Protein AF-A0A3N5TJG5-F1 (afdb_monomer_lite)

Structure (mmCIF, N/CA/C/O backbone):
dat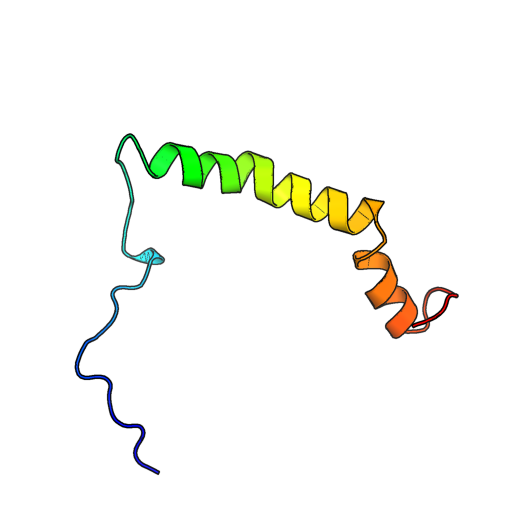a_AF-A0A3N5TJG5-F1
#
_entry.id   AF-A0A3N5TJG5-F1
#
loop_
_atom_site.group_PDB
_atom_site.id
_atom_site.type_symbol
_atom_site.label_atom_id
_atom_site.label_alt_id
_atom_site.label_comp_id
_atom_site.label_asym_id
_atom_site.label_entity_id
_atom_site.label_seq_id
_atom_site.pdbx_PDB_ins_code
_atom_site.Cartn_x
_atom_site.Cartn_y
_atom_site.Cartn_z
_atom_site.occupancy
_atom_site.B_iso_or_equiv
_atom_site.auth_seq_id
_atom_site.auth_comp_id
_atom_site.auth_asym_id
_atom_site.auth_atom_id
_atom_site.pdbx_PDB_model_num
ATOM 1 N N . MET A 1 1 ? -0.716 -35.231 10.755 1.00 39.31 1 MET A N 1
ATOM 2 C CA . MET A 1 1 ? 0.093 -34.226 11.474 1.00 39.31 1 MET A CA 1
ATOM 3 C C . MET A 1 1 ? -0.875 -33.220 12.068 1.00 39.31 1 MET A C 1
ATOM 5 O O . MET A 1 1 ? -1.597 -32.588 11.307 1.00 39.31 1 MET A O 1
ATOM 9 N N . SER A 1 2 ? -0.989 -33.158 13.393 1.00 47.53 2 SER A N 1
ATOM 10 C CA . SER A 1 2 ? -1.860 -32.194 14.067 1.00 47.53 2 SER A CA 1
ATOM 11 C C . SER A 1 2 ? -1.255 -30.801 13.913 1.00 47.53 2 SER A C 1
ATOM 13 O O . SER A 1 2 ? -0.198 -30.525 14.480 1.00 47.53 2 SER A O 1
ATOM 15 N N . HIS A 1 3 ? -1.900 -29.934 13.134 1.00 61.44 3 HIS A N 1
ATOM 16 C CA . HIS A 1 3 ? -1.687 -28.503 13.306 1.00 61.44 3 HIS A CA 1
ATOM 17 C C . HIS A 1 3 ? -2.105 -28.195 14.744 1.00 61.44 3 HIS A C 1
ATOM 19 O O . HIS A 1 3 ? -3.210 -28.561 15.139 1.00 61.44 3 HIS A O 1
ATOM 25 N N . ALA A 1 4 ? -1.212 -27.619 15.549 1.00 66.69 4 ALA A N 1
ATOM 26 C CA . ALA A 1 4 ? -1.616 -27.075 16.835 1.00 66.69 4 ALA A CA 1
ATOM 27 C C . ALA A 1 4 ? -2.694 -26.026 16.543 1.00 66.69 4 ALA A C 1
ATOM 29 O O . ALA A 1 4 ? -2.405 -25.019 15.894 1.00 66.69 4 ALA A O 1
ATOM 30 N N . GLU A 1 5 ? -3.940 -26.305 16.926 1.00 81.75 5 GLU A N 1
ATOM 31 C CA . GLU A 1 5 ? -5.006 -25.326 16.781 1.00 81.75 5 GLU A CA 1
ATOM 32 C C . GLU A 1 5 ? -4.627 -24.116 17.623 1.00 81.75 5 GLU A C 1
ATOM 34 O O . GLU A 1 5 ? -4.367 -24.220 18.825 1.00 81.75 5 GLU A O 1
ATOM 39 N N . TYR A 1 6 ? -4.523 -22.965 16.964 1.00 87.19 6 TYR A N 1
ATOM 40 C CA . TYR A 1 6 ? -4.286 -21.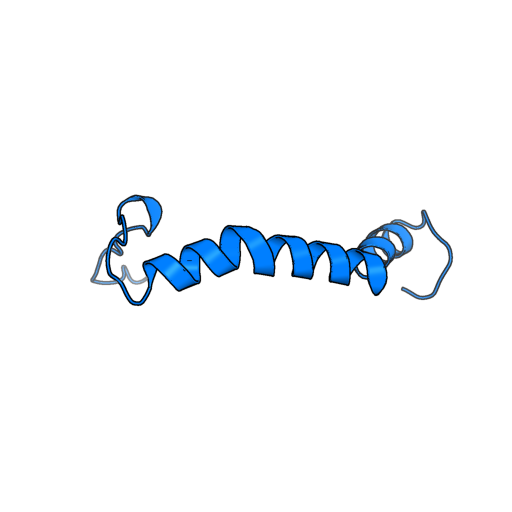724 17.670 1.00 87.19 6 TYR A CA 1
ATOM 41 C C . TYR A 1 6 ? -5.468 -21.513 18.630 1.00 87.19 6 TYR A C 1
ATOM 43 O O . TYR A 1 6 ? -6.618 -21.607 18.195 1.00 87.19 6 TYR A O 1
ATOM 51 N N . PRO A 1 7 ? -5.230 -21.241 19.925 1.00 92.88 7 PRO A N 1
ATOM 52 C CA . PRO A 1 7 ? -6.296 -21.220 20.930 1.00 92.88 7 PRO A CA 1
ATOM 53 C C . PRO A 1 7 ? -7.271 -20.041 20.767 1.00 92.88 7 PRO A C 1
ATOM 55 O O . PRO A 1 7 ? -8.251 -19.941 21.501 1.00 92.88 7 PRO A O 1
ATOM 58 N N . PHE A 1 8 ? -7.014 -19.146 19.810 1.00 91.25 8 PHE A N 1
ATOM 59 C CA . PHE A 1 8 ? -7.829 -17.976 19.510 1.00 91.25 8 PHE A CA 1
ATOM 60 C C . PHE A 1 8 ? -8.249 -17.972 18.042 1.00 91.25 8 PHE A C 1
ATOM 62 O O . PHE A 1 8 ? -7.475 -18.339 17.160 1.00 91.25 8 PHE A O 1
ATOM 69 N N . GLN A 1 9 ? -9.462 -17.497 17.773 1.00 92.88 9 GLN A N 1
ATOM 70 C CA . GLN A 1 9 ? -9.946 -17.300 16.410 1.00 92.88 9 GLN A CA 1
ATOM 71 C C . GLN A 1 9 ? -9.772 -15.828 16.018 1.00 92.88 9 GLN A C 1
ATOM 73 O O . GLN A 1 9 ? -10.266 -14.954 16.737 1.00 92.88 9 GLN A O 1
ATOM 78 N N . PRO A 1 10 ? -9.067 -15.515 14.916 1.00 94.94 10 PRO A N 1
ATOM 79 C CA . PRO A 1 10 ? -8.948 -14.141 14.457 1.00 94.94 10 PRO A CA 1
ATOM 80 C C . PRO A 1 10 ? -10.296 -13.646 13.930 1.00 94.94 10 PRO A C 1
ATOM 82 O O . PRO A 1 10 ? -11.022 -14.377 13.258 1.00 94.94 10 PRO A O 1
ATOM 85 N N . VAL A 1 11 ? -10.596 -12.371 14.169 1.00 96.38 11 VAL A N 1
ATOM 86 C CA . VAL A 1 11 ? -11.681 -11.686 13.460 1.00 96.38 11 VAL A CA 1
ATOM 87 C C . VAL A 1 11 ? -11.120 -11.196 12.120 1.00 96.38 11 VAL A C 1
ATOM 89 O O . VAL A 1 11 ? -10.172 -10.405 12.126 1.00 96.38 11 VAL A O 1
ATOM 92 N N . PRO A 1 12 ? -11.645 -11.645 10.964 1.00 96.50 12 PRO A N 1
ATOM 93 C CA . PRO A 1 12 ? -11.176 -11.177 9.664 1.00 96.50 12 PRO A CA 1
ATOM 94 C C . PRO A 1 12 ? -11.360 -9.666 9.522 1.00 96.50 12 PRO A C 1
ATOM 96 O O . PRO A 1 12 ? -12.399 -9.126 9.899 1.00 96.50 12 PRO A O 1
ATOM 99 N N . PHE A 1 13 ? -10.400 -8.980 8.895 1.00 96.44 13 PHE A N 1
ATOM 100 C CA . PHE A 1 13 ? -10.495 -7.527 8.695 1.00 96.44 13 PHE A CA 1
ATOM 101 C C . PHE A 1 13 ? -11.739 -7.118 7.885 1.00 96.44 13 PHE A C 1
ATOM 103 O O . PHE A 1 13 ? -12.254 -6.022 8.058 1.00 96.44 13 PHE A O 1
ATOM 110 N N . THR A 1 14 ? -12.272 -8.012 7.045 1.00 97.44 14 THR A N 1
ATOM 111 C CA . THR A 1 14 ? -13.509 -7.801 6.276 1.00 97.44 14 THR A CA 1
ATOM 112 C C . THR A 1 14 ? -14.769 -7.723 7.143 1.00 97.44 14 THR A C 1
ATOM 114 O O . THR A 1 14 ? -15.788 -7.215 6.680 1.00 97.44 14 THR A O 1
ATOM 117 N N . GLN A 1 15 ? -14.711 -8.190 8.396 1.00 98.44 15 GLN A N 1
ATOM 118 C CA . GLN A 1 15 ? -15.794 -8.075 9.379 1.00 98.44 15 GLN A CA 1
ATOM 119 C C . GLN A 1 15 ? -15.672 -6.821 10.261 1.00 98.44 15 GLN A C 1
ATOM 121 O O . GLN A 1 15 ? -16.544 -6.571 11.091 1.00 98.44 15 GLN A O 1
ATOM 126 N N . VAL A 1 16 ? -14.621 -6.014 10.086 1.00 97.88 16 VAL A N 1
ATOM 127 C CA . VAL A 1 16 ? -14.347 -4.830 10.909 1.00 97.88 16 VAL A CA 1
ATOM 128 C C . VAL A 1 16 ? -14.392 -3.574 10.044 1.00 97.88 16 VAL A C 1
ATOM 130 O O . VAL A 1 16 ? -13.684 -3.456 9.048 1.00 97.88 16 VAL A O 1
ATOM 133 N N . LYS A 1 17 ? -15.210 -2.595 10.443 1.00 98.06 17 LYS A N 1
ATOM 134 C CA . LYS A 1 17 ? -15.237 -1.260 9.830 1.00 98.06 17 LYS A CA 1
ATOM 135 C C . LYS A 1 17 ? -14.581 -0.254 10.767 1.00 98.06 17 LYS A C 1
ATOM 137 O O . LYS A 1 17 ? -15.144 0.076 11.807 1.00 98.06 17 LYS A O 1
ATOM 142 N N . VAL A 1 18 ? -13.408 0.240 10.383 1.00 98.06 18 VAL A N 1
ATOM 143 C CA . VAL A 1 18 ? -12.688 1.288 11.117 1.00 98.06 18 VAL A CA 1
ATOM 144 C C . VAL A 1 18 ? -13.294 2.649 10.767 1.00 98.06 18 VAL A C 1
ATOM 146 O O . VAL A 1 18 ? -13.404 2.978 9.590 1.00 98.06 18 VAL A O 1
ATOM 149 N N . GLN A 1 19 ? -13.719 3.414 11.776 1.00 98.19 19 GLN A N 1
ATOM 150 C CA . GLN A 1 19 ? -14.431 4.695 11.610 1.00 98.19 19 GLN A CA 1
ATOM 151 C C . GLN A 1 19 ? -13.844 5.831 12.468 1.00 98.19 19 GLN A C 1
ATOM 153 O O . GLN A 1 19 ? -14.490 6.857 12.642 1.00 98.19 19 GLN A O 1
ATOM 158 N N . ASP A 1 20 ? -12.655 5.641 13.040 1.00 98.38 20 ASP A N 1
ATOM 159 C CA . ASP A 1 20 ? -12.008 6.654 13.879 1.00 98.38 20 ASP A CA 1
ATOM 160 C C . ASP A 1 20 ? -11.282 7.736 13.055 1.00 98.38 20 ASP A C 1
ATOM 162 O O . ASP A 1 20 ? -11.070 7.596 11.851 1.00 98.38 20 ASP A O 1
ATOM 166 N N . ASP A 1 21 ? -10.841 8.799 13.725 1.00 98.62 21 ASP A N 1
ATOM 167 C CA . ASP A 1 21 ? -10.147 9.922 13.084 1.00 98.62 21 ASP A CA 1
ATOM 168 C C . ASP A 1 21 ? -8.653 9.665 12.819 1.00 98.62 21 ASP A C 1
ATOM 170 O O . ASP A 1 21 ? -7.971 10.482 12.197 1.00 98.62 21 ASP A O 1
ATOM 174 N N . PHE A 1 22 ? -8.101 8.544 13.289 1.00 98.44 22 PHE A N 1
ATOM 175 C CA . PHE A 1 22 ? -6.668 8.269 13.206 1.00 98.44 22 PHE A CA 1
ATOM 176 C C . PHE A 1 22 ? -6.332 7.306 12.061 1.00 98.44 22 PHE A C 1
ATOM 178 O O . PHE A 1 22 ? -5.500 7.603 11.196 1.00 98.44 22 PHE A O 1
ATOM 185 N N . TRP A 1 23 ? -6.980 6.150 12.028 1.00 98.62 23 TRP A N 1
ATOM 186 C CA . TRP A 1 23 ? -6.766 5.074 11.074 1.00 98.62 23 TRP A CA 1
ATOM 187 C C . TRP A 1 23 ? -7.580 5.232 9.799 1.00 98.62 23 TRP A C 1
ATOM 189 O O . TRP A 1 23 ? -7.034 4.966 8.726 1.00 98.62 23 TRP A O 1
ATOM 199 N N . LEU A 1 24 ? -8.834 5.696 9.868 1.00 98.62 24 LEU A N 1
ATOM 200 C CA . LEU A 1 24 ? -9.652 5.843 8.659 1.00 98.62 24 LEU A CA 1
ATOM 201 C C . LEU A 1 24 ? -8.973 6.736 7.599 1.00 98.62 24 LEU A C 1
ATOM 203 O O . LEU A 1 24 ? -8.877 6.301 6.446 1.00 98.62 24 LEU A O 1
ATOM 207 N N . PRO A 1 25 ? -8.396 7.911 7.937 1.00 98.69 25 PRO A N 1
ATOM 208 C CA . PRO A 1 25 ? -7.703 8.730 6.942 1.00 98.69 25 PRO A CA 1
ATOM 209 C C . PRO A 1 25 ? -6.485 8.036 6.313 1.00 98.69 25 PRO A C 1
ATOM 211 O O . PRO A 1 25 ? -6.197 8.240 5.132 1.00 98.69 25 PRO A O 1
ATOM 214 N N . ARG A 1 26 ? -5.772 7.183 7.064 1.00 98.75 26 ARG A N 1
ATOM 215 C CA . ARG A 1 26 ? -4.612 6.421 6.558 1.00 98.75 26 ARG A CA 1
ATOM 216 C C . ARG A 1 26 ? -5.040 5.326 5.594 1.00 98.75 26 ARG A C 1
ATOM 218 O O . ARG A 1 26 ? -4.419 5.167 4.547 1.00 98.75 26 ARG A O 1
ATOM 225 N N . ILE A 1 27 ? -6.119 4.615 5.917 1.00 98.62 27 ILE A N 1
ATOM 226 C CA . ILE A 1 27 ? -6.695 3.586 5.046 1.00 98.62 27 ILE A CA 1
ATOM 227 C C . ILE A 1 27 ? -7.159 4.219 3.728 1.00 98.62 27 ILE A C 1
ATOM 229 O O . ILE A 1 27 ? -6.827 3.715 2.654 1.00 98.62 27 ILE A O 1
ATOM 233 N N . GLU A 1 28 ? -7.851 5.361 3.787 1.00 98.69 28 GLU A N 1
ATOM 234 C CA . GLU A 1 28 ? -8.287 6.068 2.577 1.00 98.69 28 GLU A CA 1
ATOM 235 C C . GLU A 1 28 ? -7.115 6.648 1.773 1.00 98.69 28 GLU A C 1
ATOM 237 O O . GLU A 1 28 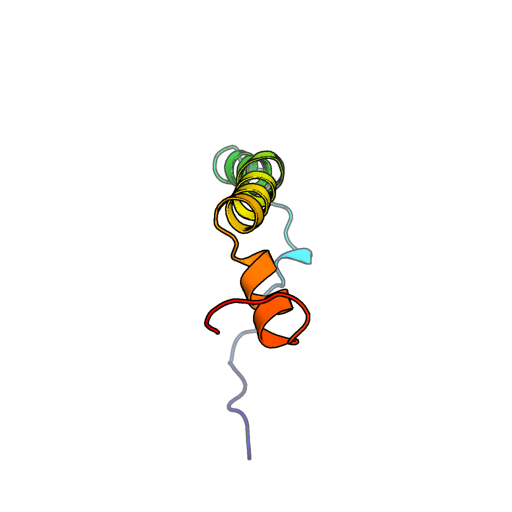? -7.146 6.593 0.543 1.00 98.69 28 GLU A O 1
ATOM 242 N N . THR A 1 29 ? -6.058 7.134 2.432 1.00 98.81 29 THR A N 1
ATOM 243 C CA . THR A 1 29 ? -4.823 7.568 1.753 1.00 98.81 29 THR A CA 1
ATOM 244 C C . THR A 1 29 ? -4.161 6.401 1.027 1.00 98.81 29 THR A C 1
ATOM 246 O O . THR A 1 29 ? -3.847 6.512 -0.157 1.00 98.81 29 THR A O 1
ATOM 249 N N . ASN A 1 30 ? -4.023 5.253 1.695 1.00 98.75 30 ASN A N 1
ATOM 250 C CA . ASN A 1 30 ? -3.468 4.052 1.084 1.00 98.75 30 ASN A CA 1
ATOM 251 C C . ASN A 1 30 ? -4.272 3.626 -0.157 1.00 98.75 30 ASN A C 1
ATOM 253 O O . ASN A 1 30 ? -3.697 3.366 -1.212 1.00 98.75 30 ASN A O 1
ATOM 257 N N . ARG A 1 31 ? -5.611 3.628 -0.059 1.00 98.62 31 ARG A N 1
ATOM 258 C CA . ARG A 1 31 ? -6.512 3.233 -1.153 1.00 98.62 31 ARG A CA 1
ATOM 259 C C . ARG A 1 31 ? -6.476 4.188 -2.346 1.00 98.62 31 ARG A C 1
ATOM 261 O O . ARG A 1 31 ? -6.523 3.731 -3.484 1.00 98.62 31 ARG A O 1
ATOM 268 N N . ARG A 1 32 ? -6.471 5.502 -2.101 1.00 98.75 32 ARG A N 1
ATOM 269 C CA . ARG A 1 32 ? -6.618 6.522 -3.157 1.00 98.75 32 ARG A CA 1
ATOM 270 C C . ARG A 1 32 ? -5.293 7.011 -3.729 1.00 98.75 32 ARG A C 1
ATOM 272 O O . ARG A 1 32 ? -5.293 7.507 -4.849 1.00 98.75 32 ARG A O 1
ATOM 279 N N . VAL A 1 33 ? -4.205 6.920 -2.966 1.00 98.69 33 VAL A N 1
ATOM 280 C CA . VAL A 1 33 ? -2.916 7.528 -3.322 1.00 98.69 33 VAL A CA 1
ATOM 281 C C . VAL A 1 33 ? -1.812 6.484 -3.380 1.00 98.69 33 VAL A C 1
ATOM 283 O O . VAL A 1 33 ? -1.229 6.298 -4.443 1.00 98.69 33 VAL A O 1
ATOM 286 N N . THR A 1 34 ? -1.537 5.785 -2.277 1.00 98.81 34 THR A N 1
ATOM 287 C CA . THR A 1 34 ? -0.357 4.907 -2.179 1.00 98.81 34 THR A CA 1
ATOM 288 C C . THR A 1 34 ? -0.430 3.731 -3.145 1.00 98.81 34 THR A C 1
ATOM 290 O O . THR A 1 34 ? 0.504 3.531 -3.909 1.00 98.81 34 THR A O 1
ATOM 293 N N . ILE A 1 35 ? -1.555 3.007 -3.189 1.00 98.81 35 ILE A N 1
ATOM 294 C CA . ILE A 1 35 ? -1.717 1.864 -4.098 1.00 98.81 35 ILE A CA 1
ATOM 295 C C . ILE A 1 35 ? -1.557 2.285 -5.575 1.00 98.81 35 ILE A C 1
ATOM 297 O O . ILE A 1 35 ? -0.741 1.674 -6.266 1.00 98.81 35 ILE A O 1
ATOM 301 N N . PRO A 1 36 ? -2.255 3.323 -6.087 1.00 98.69 36 PRO A N 1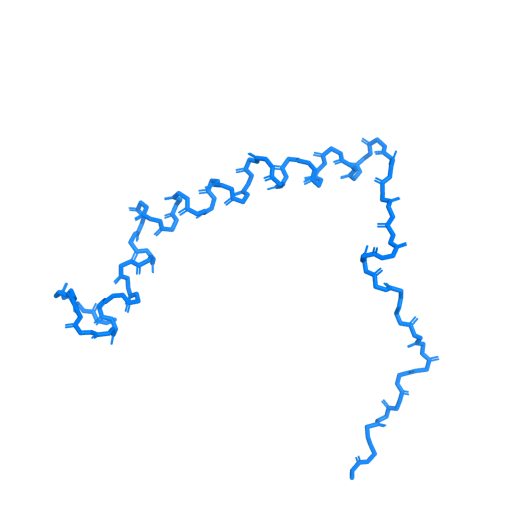
ATOM 302 C CA . PRO A 1 36 ? -2.026 3.799 -7.453 1.00 98.69 36 PRO A CA 1
ATOM 303 C C . PRO A 1 36 ? -0.586 4.253 -7.719 1.00 98.69 36 PRO A C 1
ATOM 305 O O . PRO A 1 36 ? -0.018 3.905 -8.751 1.00 98.69 36 PRO A O 1
ATOM 308 N N . TYR A 1 37 ? 0.014 4.994 -6.784 1.00 98.69 37 TYR A N 1
ATOM 309 C CA . TYR A 1 37 ? 1.398 5.452 -6.896 1.00 98.69 37 TYR A CA 1
ATOM 310 C C . TYR A 1 37 ? 2.385 4.282 -6.981 1.00 98.69 37 TYR A C 1
ATOM 312 O O . TYR A 1 37 ? 3.294 4.305 -7.808 1.00 98.69 37 TYR A O 1
ATOM 320 N N . ASP A 1 38 ? 2.200 3.237 -6.175 1.00 98.75 38 ASP A N 1
ATOM 321 C CA . ASP A 1 38 ? 3.077 2.069 -6.183 1.00 98.75 38 ASP A CA 1
ATOM 322 C C . ASP A 1 38 ? 2.969 1.297 -7.502 1.00 98.75 38 ASP A C 1
ATOM 324 O O . ASP A 1 38 ? 3.996 0.862 -8.031 1.00 98.75 38 ASP A O 1
ATOM 328 N N . PHE A 1 39 ? 1.767 1.181 -8.081 1.00 98.56 39 PHE A N 1
ATOM 329 C CA . PHE A 1 39 ? 1.594 0.613 -9.423 1.00 98.56 39 PHE A CA 1
ATOM 330 C C . PHE A 1 39 ? 2.298 1.456 -10.487 1.00 98.56 39 PHE A C 1
ATOM 332 O O . PHE A 1 39 ? 3.096 0.912 -11.250 1.00 98.56 39 PHE A O 1
ATOM 339 N N . GLN A 1 40 ? 2.098 2.776 -10.472 1.00 98.62 40 GLN A N 1
ATOM 340 C CA . GLN A 1 40 ? 2.800 3.690 -11.372 1.00 98.62 40 GLN A CA 1
ATOM 341 C C . GLN A 1 40 ? 4.320 3.535 -11.238 1.00 98.62 40 GLN A C 1
ATOM 343 O O . GLN A 1 40 ? 5.027 3.426 -12.235 1.00 98.62 40 GLN A O 1
ATOM 348 N N . LYS A 1 41 ? 4.850 3.452 -10.013 1.00 98.62 41 LYS A N 1
ATOM 349 C CA . LYS A 1 41 ? 6.284 3.227 -9.796 1.00 98.62 41 LYS A CA 1
ATOM 350 C C . LYS A 1 41 ? 6.741 1.870 -10.304 1.00 98.62 41 LYS A C 1
ATOM 352 O O . LYS A 1 41 ? 7.848 1.774 -10.822 1.00 98.62 41 LYS A O 1
ATOM 357 N N . CYS A 1 42 ? 5.928 0.824 -10.174 1.00 98.50 42 CYS A N 1
ATOM 358 C CA . CYS A 1 42 ? 6.249 -0.477 -10.753 1.00 98.50 42 CYS A CA 1
ATOM 359 C C . CYS A 1 42 ? 6.373 -0.424 -12.278 1.00 98.50 42 CYS A C 1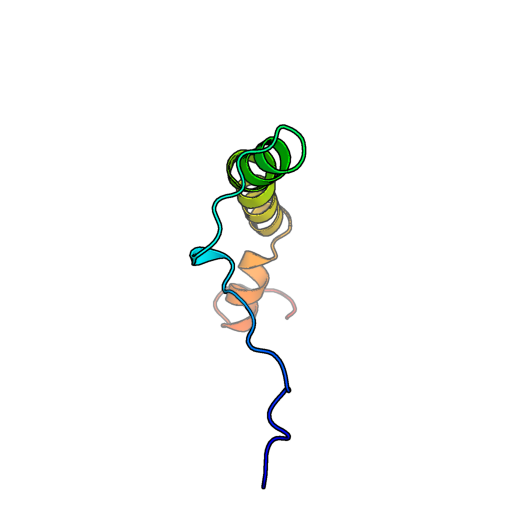
ATOM 361 O O . CYS A 1 42 ? 7.249 -1.097 -12.822 1.00 98.50 42 CYS A O 1
ATOM 363 N N . GLU A 1 43 ? 5.547 0.370 -12.950 1.00 97.69 43 GLU A N 1
ATOM 364 C CA . GLU A 1 43 ? 5.645 0.603 -14.392 1.00 97.69 43 GLU A CA 1
ATOM 365 C C . GLU A 1 43 ? 6.876 1.455 -14.732 1.00 97.69 43 GLU A C 1
ATOM 367 O O . GLU A 1 43 ? 7.731 1.017 -15.496 1.00 97.69 43 GLU A O 1
ATOM 372 N N . GLU A 1 44 ? 7.037 2.617 -14.090 1.00 98.19 44 GLU A N 1
ATOM 373 C CA . GLU A 1 44 ? 8.143 3.555 -14.340 1.00 98.19 44 GLU A CA 1
ATOM 374 C C . GLU A 1 44 ? 9.526 2.933 -14.133 1.00 98.19 44 GLU A C 1
ATOM 376 O O . GLU A 1 44 ? 10.463 3.227 -14.874 1.00 98.19 44 GLU A O 1
ATOM 381 N N . THR A 1 45 ? 9.680 2.079 -13.116 1.00 97.44 45 THR A N 1
ATOM 382 C CA . THR A 1 45 ? 10.961 1.424 -12.824 1.00 97.44 45 THR A CA 1
ATOM 383 C C . THR A 1 45 ? 11.092 0.049 -13.483 1.00 97.44 45 THR A C 1
ATOM 385 O O . THR A 1 45 ? 11.999 -0.702 -13.128 1.00 97.44 45 THR A O 1
ATOM 388 N N . GLY A 1 46 ? 10.176 -0.333 -14.378 1.00 96.44 46 GLY A N 1
ATOM 389 C CA . GLY A 1 46 ? 10.250 -1.581 -15.143 1.00 96.44 46 GLY A CA 1
ATOM 390 C C . GLY A 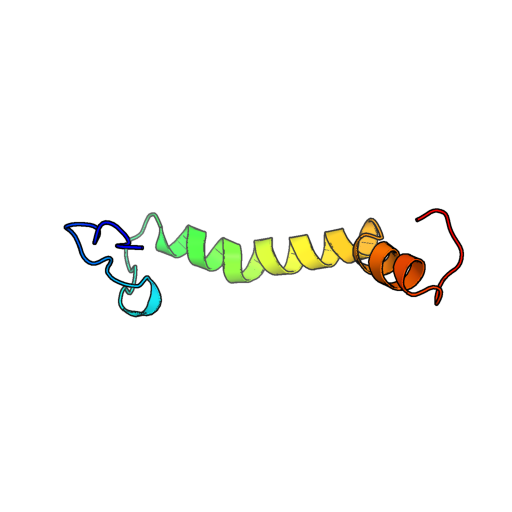1 46 ? 10.041 -2.868 -14.333 1.00 96.44 46 GLY A C 1
ATOM 391 O O . GLY A 1 46 ? 10.424 -3.946 -14.785 1.00 96.44 46 GLY A O 1
ATOM 392 N N . ARG A 1 47 ? 9.430 -2.806 -13.140 1.00 97.44 47 ARG A N 1
ATOM 393 C CA . ARG A 1 47 ? 9.103 -4.015 -12.353 1.00 97.44 47 ARG A CA 1
ATOM 394 C C . ARG A 1 47 ? 8.097 -4.893 -13.088 1.00 97.44 47 ARG A C 1
ATOM 396 O O . ARG A 1 47 ? 8.220 -6.111 -13.038 1.00 97.44 47 ARG A O 1
ATOM 403 N N . ILE A 1 48 ? 7.142 -4.281 -13.790 1.00 96.69 48 ILE A N 1
ATOM 404 C CA . ILE A 1 48 ? 6.192 -5.007 -14.643 1.00 96.69 48 ILE A CA 1
ATOM 405 C C . ILE A 1 48 ? 6.920 -5.645 -15.837 1.00 96.69 48 ILE A C 1
ATOM 407 O O . ILE A 1 48 ? 6.732 -6.831 -16.108 1.00 96.69 48 ILE A O 1
ATOM 411 N N . ASP A 1 49 ? 7.832 -4.910 -16.480 1.00 96.50 49 ASP A N 1
ATOM 412 C CA . ASP A 1 49 ? 8.613 -5.410 -17.620 1.00 96.50 49 ASP A CA 1
ATOM 413 C C . ASP A 1 49 ? 9.473 -6.622 -17.271 1.00 96.50 49 ASP A C 1
ATOM 415 O O . ASP A 1 49 ? 9.670 -7.497 -18.113 1.00 96.50 49 ASP A O 1
ATOM 419 N N . ASN A 1 50 ? 9.965 -6.723 -16.035 1.00 96.56 50 ASN A N 1
ATOM 420 C CA . ASN A 1 50 ? 10.741 -7.884 -15.602 1.00 96.56 50 ASN A CA 1
ATOM 421 C C . ASN A 1 50 ? 9.943 -9.193 -15.727 1.00 96.56 50 ASN A C 1
ATOM 423 O O . ASN A 1 50 ? 10.508 -10.209 -16.127 1.00 96.56 50 ASN A O 1
ATOM 427 N N . PHE A 1 51 ? 8.622 -9.174 -15.509 1.00 95.94 51 PHE A N 1
ATOM 428 C CA . PHE A 1 51 ? 7.777 -10.349 -15.753 1.00 95.94 51 PHE A CA 1
ATOM 429 C C . PHE A 1 51 ? 7.664 -10.683 -17.247 1.00 95.94 51 PHE A C 1
ATOM 431 O O . PHE A 1 51 ? 7.657 -11.855 -17.626 1.00 95.94 51 PHE A O 1
ATOM 438 N N . VAL A 1 52 ? 7.621 -9.670 -18.114 1.00 95.94 52 VAL A N 1
ATOM 439 C CA . VAL A 1 52 ? 7.574 -9.851 -19.575 1.00 95.94 52 VAL A CA 1
ATOM 440 C C . VAL A 1 52 ? 8.905 -10.404 -20.103 1.00 95.94 52 VAL A C 1
ATOM 442 O O . VAL A 1 52 ? 8.905 -11.306 -20.945 1.00 95.94 52 VAL A O 1
ATOM 445 N N . LYS A 1 53 ? 10.036 -9.927 -19.566 1.00 95.94 53 LYS A N 1
ATOM 446 C CA . LYS A 1 53 ? 11.381 -10.458 -19.849 1.00 95.94 53 LYS A CA 1
ATOM 447 C C . LYS A 1 53 ? 11.527 -11.902 -19.379 1.00 95.94 53 LYS A C 1
ATOM 449 O O . LYS A 1 53 ? 12.002 -12.740 -20.137 1.00 95.94 53 LYS A O 1
ATOM 454 N N . ALA A 1 54 ? 11.069 -12.218 -18.166 1.00 95.31 54 ALA A N 1
ATOM 455 C CA . ALA A 1 54 ? 11.068 -13.586 -17.642 1.00 95.31 54 ALA A CA 1
ATOM 456 C C . ALA A 1 54 ? 10.208 -14.537 -18.495 1.00 95.31 54 ALA A C 1
ATOM 458 O O . ALA A 1 54 ? 10.543 -15.707 -18.650 1.00 95.31 54 ALA A O 1
ATOM 459 N N . ALA A 1 55 ? 9.138 -14.028 -19.113 1.00 96.06 55 ALA A N 1
ATOM 460 C CA . ALA A 1 55 ? 8.330 -14.773 -20.076 1.00 96.06 55 ALA A CA 1
ATOM 461 C C . ALA A 1 55 ? 8.968 -14.890 -21.479 1.00 96.06 55 ALA A C 1
ATOM 463 O O . ALA A 1 55 ? 8.339 -15.446 -22.380 1.00 96.06 55 ALA A O 1
ATOM 464 N N . GLY A 1 56 ? 10.167 -14.337 -21.698 1.00 94.81 56 GLY A N 1
ATOM 465 C CA . GLY A 1 56 ? 10.856 -14.328 -22.992 1.00 94.81 56 GLY A CA 1
ATOM 466 C C . GLY A 1 56 ? 10.206 -13.428 -24.048 1.00 94.81 56 GLY A C 1
ATOM 467 O O . GLY A 1 56 ? 10.490 -13.571 -25.234 1.00 94.81 56 GLY A O 1
ATOM 468 N N . LYS A 1 57 ? 9.310 -12.518 -23.643 1.00 96.44 57 LYS A N 1
ATOM 469 C CA . LYS A 1 57 ? 8.531 -11.659 -24.554 1.00 96.44 57 LYS A CA 1
ATOM 470 C C . LYS A 1 57 ? 9.129 -10.264 -24.748 1.00 96.44 57 LYS A C 1
ATOM 472 O O . LYS A 1 57 ? 8.665 -9.525 -25.610 1.00 96.44 57 LYS A O 1
ATOM 477 N N . LEU A 1 58 ? 10.143 -9.907 -23.961 1.00 94.56 58 LEU A N 1
ATOM 478 C CA . LEU A 1 58 ? 10.893 -8.657 -24.071 1.00 94.56 58 LEU A CA 1
ATOM 479 C C . LEU A 1 58 ? 12.391 -8.955 -23.877 1.00 94.56 58 LEU A C 1
ATOM 481 O O . LEU A 1 58 ? 12.724 -9.728 -22.977 1.00 94.56 58 LEU A O 1
ATOM 485 N N . PRO A 1 59 ? 13.299 -8.381 -24.688 1.00 91.56 59 PRO A N 1
ATOM 486 C CA . PRO A 1 59 ? 14.731 -8.576 -24.506 1.00 91.56 59 PRO A CA 1
ATOM 487 C C . PRO A 1 59 ? 15.244 -7.858 -23.251 1.00 91.56 59 PRO A C 1
ATOM 489 O O . PRO A 1 59 ? 14.756 -6.795 -22.864 1.00 91.56 59 PRO A O 1
ATOM 492 N N . GLY A 1 60 ? 16.275 -8.427 -22.636 1.00 87.00 60 GLY A N 1
ATOM 493 C CA . GLY A 1 60 ? 16.952 -7.871 -21.468 1.00 87.00 60 GLY A CA 1
ATOM 494 C C . GLY A 1 60 ? 17.466 -8.974 -20.543 1.00 87.00 60 GLY A C 1
ATOM 495 O O . GLY A 1 60 ? 17.059 -10.126 -20.698 1.00 87.00 60 GLY A O 1
ATOM 496 N N . PRO A 1 61 ? 18.364 -8.648 -19.599 1.00 76.69 61 PRO A N 1
ATOM 497 C CA . PRO A 1 61 ? 18.719 -9.582 -18.537 1.00 76.69 61 PRO A CA 1
ATOM 498 C C . PRO A 1 61 ? 17.475 -9.921 -17.700 1.00 76.69 61 PRO A C 1
ATOM 500 O O . PRO A 1 61 ? 16.584 -9.076 -17.548 1.00 76.69 61 PRO A O 1
ATOM 503 N N . HIS A 1 62 ? 17.419 -11.163 -17.213 1.00 60.31 62 HIS A N 1
ATOM 504 C CA . HIS A 1 62 ? 16.376 -11.653 -16.308 1.00 60.31 62 HIS A CA 1
ATOM 505 C C . HIS A 1 62 ? 16.568 -11.104 -14.894 1.00 60.31 62 HIS A C 1
ATOM 507 O O . HIS A 1 62 ? 17.735 -11.076 -14.436 1.00 60.31 62 HIS A O 1
#

Foldseek 3Di:
DDDPPDPDDDDDVVNDDDDDPPVVVVVVCCVPPVVVVVVVVCVVVCVVVVVCVVVVNDDDDD

pLDDT: mean 92.9, std 12.25, range [39.31, 98.81]

Sequence (62 aa):
MSHAEYPFQPVPFTQVKVQDDFWLPRIETNRRVTIPYDFQKCEETGRIDNFVKAAGKLPGPH

Secondary structure (DSSP, 8-state):
------SSPPPPGGG----STTHHHHHHHIIIIIHHHHHHHHHHTTHHHHHHHHTTSS-S--

Radius of gyration: 19.85 Å; chains: 1; bounding box: 34×44×46 Å